Protein AF-A0ABD0R7S5-F1 (afdb_monomer_lite)

Sequence (109 aa):
MKEDGATPSQKNIRSFLGMVLYYQAFIPSCSRIARPLFNLTAGQKRSVKGAGGRRRAGTFRELTPQDWTPDCDVAFEELKRALVDSVVLAHPDFERPFLLCTDTSLDGL

Structure (mmCIF, N/CA/C/O backbone):
data_AF-A0ABD0R7S5-F1
#
_entry.id   AF-A0ABD0R7S5-F1
#
loop_
_atom_site.group_PDB
_atom_site.id
_atom_site.type_symbol
_atom_site.label_atom_id
_atom_site.label_alt_id
_atom_site.label_comp_id
_atom_site.label_asym_id
_atom_site.label_entity_id
_atom_site.label_seq_id
_atom_site.pdbx_PDB_ins_code
_atom_site.Cartn_x
_atom_site.Cartn_y
_atom_site.Cartn_z
_atom_site.occupancy
_atom_site.B_iso_or_equiv
_atom_site.auth_seq_id
_atom_site.auth_comp_id
_atom_site.auth_asym_id
_atom_site.auth_atom_id
_atom_site.pdbx_PDB_model_num
ATOM 1 N N . MET A 1 1 ? 0.669 -2.986 14.243 1.00 64.50 1 MET A N 1
ATOM 2 C CA . MET A 1 1 ? -0.316 -3.060 15.346 1.00 64.50 1 MET A CA 1
ATOM 3 C C . MET A 1 1 ? 0.074 -2.048 16.425 1.00 64.50 1 MET A C 1
ATOM 5 O O . MET A 1 1 ? 1.157 -1.484 16.305 1.00 64.50 1 MET A O 1
ATOM 9 N N . LYS A 1 2 ? -0.799 -1.735 17.396 1.00 67.94 2 LYS A N 1
ATOM 10 C CA . LYS A 1 2 ? -0.380 -1.080 18.657 1.00 67.94 2 LYS A CA 1
ATOM 11 C C . LYS A 1 2 ? 0.529 -2.052 19.445 1.00 67.94 2 LYS A C 1
ATOM 13 O O . LYS A 1 2 ? 0.616 -3.218 19.060 1.00 67.94 2 LYS A O 1
ATOM 18 N N . GLU A 1 3 ? 1.196 -1.582 20.498 1.00 60.91 3 GLU A N 1
ATOM 19 C CA . GLU A 1 3 ? 2.166 -2.368 21.293 1.00 60.91 3 GLU A CA 1
ATOM 20 C C . GLU A 1 3 ? 1.606 -3.713 21.798 1.00 60.91 3 GLU A C 1
ATOM 22 O O . GLU A 1 3 ? 2.347 -4.681 21.920 1.00 60.91 3 GLU A O 1
ATOM 27 N N . ASP A 1 4 ? 0.283 -3.822 21.943 1.00 59.16 4 ASP A N 1
ATOM 28 C CA . ASP A 1 4 ? -0.421 -5.040 22.370 1.00 59.16 4 ASP A CA 1
ATOM 29 C C . ASP A 1 4 ? -0.502 -6.155 21.307 1.00 59.16 4 ASP A C 1
ATOM 31 O O . ASP A 1 4 ? -1.093 -7.204 21.557 1.00 59.16 4 ASP A O 1
ATOM 35 N N . GLY A 1 5 ? -0.029 -5.923 20.075 1.00 62.00 5 GLY A N 1
ATOM 36 C CA . GLY A 1 5 ? -0.071 -6.893 18.967 1.00 62.00 5 GLY A CA 1
ATOM 37 C C . GLY A 1 5 ? -1.471 -7.219 18.415 1.00 62.00 5 GLY A C 1
ATOM 38 O O . GLY A 1 5 ? -1.592 -7.635 17.269 1.00 62.00 5 GLY A O 1
ATOM 39 N N . ALA A 1 6 ? -2.539 -6.967 19.175 1.00 60.16 6 ALA A N 1
ATOM 40 C CA . ALA A 1 6 ? -3.913 -7.329 18.825 1.00 60.16 6 ALA A CA 1
ATOM 41 C C . ALA A 1 6 ? -4.700 -6.203 18.135 1.00 60.16 6 ALA A C 1
ATOM 43 O O . ALA A 1 6 ? -5.596 -6.462 17.336 1.00 60.16 6 ALA A O 1
ATOM 44 N N . THR A 1 7 ? -4.387 -4.938 18.433 1.00 62.69 7 THR A N 1
ATOM 45 C CA . THR A 1 7 ? -5.163 -3.806 17.906 1.00 62.69 7 THR A CA 1
ATOM 46 C C . THR A 1 7 ? -4.504 -3.226 16.652 1.00 62.69 7 THR A C 1
ATOM 48 O O . THR A 1 7 ? -3.344 -2.786 16.711 1.00 62.69 7 THR A O 1
ATOM 51 N N . PRO A 1 8 ? -5.208 -3.143 15.508 1.00 70.44 8 PRO A N 1
ATOM 52 C CA . PRO A 1 8 ? -4.676 -2.464 14.336 1.00 70.44 8 PRO A CA 1
ATOM 53 C C . PRO A 1 8 ? -4.546 -0.955 14.600 1.00 70.44 8 PRO A C 1
ATOM 55 O O . PRO A 1 8 ? -5.496 -0.271 14.978 1.00 70.44 8 PRO A O 1
ATOM 58 N N . SER A 1 9 ? -3.347 -0.403 14.394 1.00 79.44 9 SER A N 1
ATOM 59 C CA . SER A 1 9 ? -3.130 1.044 14.482 1.00 79.44 9 SER A CA 1
ATOM 60 C C . SER A 1 9 ? -3.609 1.699 13.189 1.00 79.44 9 SER A C 1
ATOM 62 O O . SER A 1 9 ? -3.051 1.460 12.118 1.00 79.44 9 SER A O 1
ATOM 64 N N . GLN A 1 10 ? -4.614 2.568 13.293 1.00 77.06 10 GLN A N 1
ATOM 65 C CA . GLN A 1 10 ? -5.134 3.381 12.188 1.00 77.06 10 GLN A CA 1
ATOM 66 C C . GLN A 1 10 ? -4.031 4.141 11.429 1.00 77.06 10 GLN A C 1
ATOM 68 O O . GLN A 1 10 ? -4.074 4.247 10.204 1.00 77.06 10 GLN A O 1
ATOM 73 N N . LYS A 1 11 ? -3.045 4.687 12.159 1.00 80.88 11 LYS A N 1
ATOM 74 C CA . LYS A 1 11 ? -1.912 5.420 11.578 1.00 80.88 11 LYS A CA 1
ATOM 75 C C . LYS A 1 11 ? -1.080 4.497 10.687 1.00 80.88 11 LYS A C 1
ATOM 77 O O . LYS A 1 11 ? -0.737 4.878 9.572 1.00 80.88 11 LYS A O 1
ATOM 82 N N . ASN A 1 12 ? -0.833 3.271 11.144 1.00 83.00 12 ASN A N 1
ATOM 83 C CA . ASN A 1 12 ? -0.037 2.293 10.407 1.00 83.00 12 ASN A CA 1
ATOM 84 C C . ASN A 1 12 ? -0.797 1.776 9.181 1.00 83.00 12 ASN A C 1
ATOM 86 O O . ASN A 1 12 ? -0.198 1.658 8.121 1.00 83.00 12 ASN A O 1
ATOM 90 N N . ILE A 1 13 ? -2.114 1.546 9.284 1.00 84.62 13 ILE A N 1
ATOM 91 C CA . ILE A 1 13 ? -2.931 1.157 8.121 1.00 84.62 13 ILE A CA 1
ATOM 92 C C . ILE A 1 13 ? -2.909 2.263 7.060 1.00 84.62 13 ILE A C 1
ATOM 94 O O . ILE A 1 13 ? -2.732 1.981 5.881 1.00 84.62 13 ILE A O 1
ATOM 98 N N . ARG A 1 14 ? -3.044 3.533 7.465 1.00 84.44 14 ARG A N 1
ATOM 99 C CA . ARG A 1 14 ? -2.970 4.678 6.542 1.00 84.44 14 ARG A CA 1
ATOM 100 C C . ARG A 1 14 ? -1.597 4.811 5.886 1.00 84.44 14 ARG A C 1
ATOM 102 O O . ARG A 1 14 ? -1.539 5.070 4.692 1.00 84.44 14 ARG A O 1
ATOM 109 N N . SER A 1 15 ? -0.522 4.629 6.651 1.00 86.19 15 SER A N 1
ATOM 110 C CA . SER A 1 15 ? 0.849 4.647 6.129 1.00 86.19 15 SER A CA 1
ATOM 111 C C . SER A 1 15 ? 1.080 3.515 5.122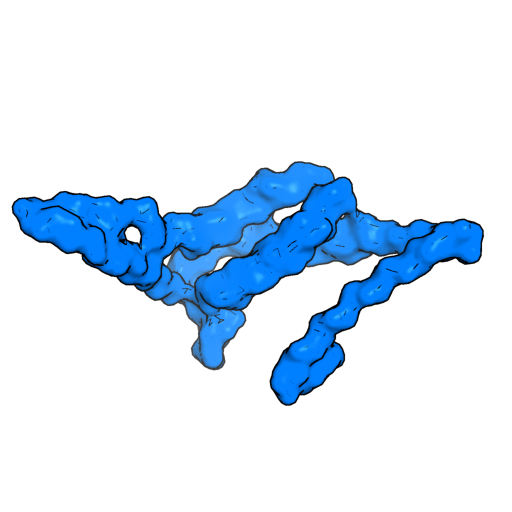 1.00 86.19 15 SER A C 1
ATOM 113 O O . SER A 1 15 ? 1.528 3.778 4.010 1.00 86.19 15 SER A O 1
ATOM 115 N N . PHE A 1 16 ? 0.667 2.288 5.455 1.00 88.06 16 PHE A N 1
ATOM 116 C CA . PHE A 1 16 ? 0.746 1.141 4.550 1.00 88.06 16 PHE A CA 1
ATOM 117 C C . PHE A 1 16 ? -0.062 1.360 3.266 1.00 88.06 16 PHE A C 1
ATOM 119 O O . PHE A 1 16 ? 0.468 1.191 2.173 1.00 88.06 16 PHE A O 1
ATOM 126 N N . LEU A 1 17 ? -1.321 1.798 3.381 1.00 88.50 17 LEU A N 1
ATOM 127 C CA . LEU A 1 17 ? -2.154 2.112 2.218 1.00 88.50 17 LEU A CA 1
ATOM 128 C C . LEU A 1 17 ? -1.548 3.229 1.364 1.00 88.50 17 LEU A C 1
ATOM 130 O O . LEU A 1 17 ? -1.636 3.160 0.146 1.00 88.50 17 LEU A O 1
ATOM 134 N N . GLY A 1 18 ? -0.916 4.233 1.977 1.00 88.06 18 GLY A N 1
ATOM 135 C CA . GLY A 1 18 ? -0.194 5.278 1.252 1.00 88.06 18 GLY A CA 1
ATOM 136 C C . GLY A 1 18 ? 0.949 4.714 0.406 1.00 88.06 18 GLY A C 1
ATOM 137 O O . GLY A 1 18 ? 1.048 5.043 -0.773 1.00 88.06 18 GLY A O 1
ATOM 138 N N . MET A 1 19 ? 1.755 3.818 0.981 1.00 86.81 19 MET A N 1
ATOM 139 C CA . MET A 1 19 ? 2.849 3.144 0.273 1.00 86.81 19 MET A CA 1
ATOM 140 C C . MET A 1 19 ? 2.331 2.253 -0.864 1.00 86.81 19 MET A C 1
ATOM 142 O O . MET A 1 19 ? 2.791 2.368 -1.994 1.00 86.81 19 MET A O 1
ATOM 146 N N . VAL A 1 20 ? 1.312 1.431 -0.610 1.00 87.56 20 VAL A N 1
ATOM 147 C CA . VAL A 1 20 ? 0.690 0.584 -1.641 1.00 87.56 20 VAL A CA 1
ATOM 148 C C . VAL A 1 20 ? 0.127 1.432 -2.786 1.00 87.56 20 VAL A C 1
ATOM 150 O O . VAL A 1 20 ? 0.318 1.111 -3.956 1.00 87.56 20 VAL A O 1
ATOM 153 N N . LEU A 1 21 ? -0.552 2.537 -2.461 1.00 86.81 21 LEU A N 1
ATOM 154 C CA . LEU A 1 21 ? -1.146 3.419 -3.461 1.00 86.81 21 LEU A CA 1
ATOM 155 C C . LEU A 1 21 ? -0.108 4.152 -4.317 1.00 86.81 21 LEU A C 1
ATOM 157 O O . LEU A 1 21 ? -0.416 4.491 -5.459 1.00 86.81 21 LEU A O 1
ATOM 161 N N . TYR A 1 22 ? 1.101 4.384 -3.806 1.00 85.50 22 TYR A N 1
ATOM 162 C CA . TYR A 1 22 ? 2.202 4.917 -4.610 1.00 85.50 22 TYR A CA 1
ATOM 163 C C . TYR A 1 22 ? 2.533 3.979 -5.783 1.00 85.50 22 TYR A C 1
ATOM 165 O O . TYR A 1 22 ? 2.719 4.436 -6.908 1.00 85.50 22 TYR A O 1
ATOM 173 N N . TYR A 1 23 ? 2.480 2.664 -5.553 1.00 84.31 23 TYR A N 1
ATOM 174 C CA . TYR A 1 23 ? 2.719 1.633 -6.568 1.00 84.31 23 TYR A CA 1
ATOM 175 C C . TYR A 1 23 ? 1.444 1.120 -7.259 1.00 84.31 23 TYR A C 1
ATOM 177 O O . TYR A 1 23 ? 1.508 0.176 -8.045 1.00 84.31 23 TYR A O 1
ATOM 185 N N . GLN A 1 24 ? 0.276 1.739 -7.036 1.00 84.62 24 GLN A N 1
ATOM 186 C CA . GLN A 1 24 ? -0.999 1.239 -7.579 1.00 84.62 24 GLN A CA 1
ATOM 187 C C . GLN A 1 24 ? -1.025 1.132 -9.108 1.00 84.62 24 GLN A C 1
ATOM 189 O O . GLN A 1 24 ? -1.790 0.338 -9.643 1.00 84.62 24 GLN A O 1
ATOM 194 N N . ALA A 1 25 ? -0.214 1.931 -9.813 1.00 82.44 25 ALA A N 1
ATOM 195 C CA . ALA A 1 25 ? -0.122 1.890 -11.272 1.00 82.44 25 ALA A CA 1
ATOM 196 C C . ALA A 1 25 ? 0.373 0.527 -11.786 1.00 82.44 25 ALA A C 1
ATOM 198 O O . ALA A 1 25 ? 0.037 0.136 -12.901 1.00 82.44 25 ALA A O 1
ATOM 199 N N . PHE A 1 26 ? 1.130 -0.200 -10.962 1.00 80.44 26 PHE A N 1
ATOM 200 C CA . PHE A 1 26 ? 1.671 -1.519 -11.279 1.00 80.44 26 PHE A CA 1
ATOM 201 C C . PHE A 1 26 ? 0.780 -2.659 -10.763 1.00 80.44 26 PHE A C 1
ATOM 203 O O . PHE A 1 26 ? 0.907 -3.794 -11.214 1.00 80.44 26 PHE A O 1
ATOM 210 N N . ILE A 1 27 ? -0.165 -2.364 -9.861 1.00 83.06 27 ILE A N 1
ATOM 211 C CA . ILE A 1 27 ? -1.049 -3.357 -9.245 1.00 83.06 27 ILE A CA 1
ATOM 212 C C . ILE A 1 27 ? -2.446 -3.294 -9.883 1.00 83.06 27 ILE A C 1
ATOM 214 O O . ILE A 1 27 ? -3.233 -2.385 -9.582 1.00 83.06 27 ILE A O 1
ATOM 218 N N . PRO A 1 28 ? -2.831 -4.277 -10.717 1.00 83.00 28 PRO A N 1
ATOM 219 C CA . PRO A 1 28 ? -4.165 -4.309 -11.296 1.00 83.00 28 PRO A CA 1
ATOM 220 C C . PRO A 1 28 ? -5.224 -4.468 -10.198 1.00 83.00 28 PRO A C 1
ATOM 222 O O . PRO A 1 28 ? -5.105 -5.288 -9.293 1.00 83.00 28 PRO A O 1
ATOM 225 N N . SER A 1 29 ? -6.309 -3.694 -10.291 1.00 85.44 29 SER A N 1
ATOM 226 C CA . SER A 1 29 ? -7.432 -3.741 -9.337 1.00 85.44 29 SER A CA 1
ATOM 227 C C . SER A 1 29 ? -7.071 -3.465 -7.865 1.00 85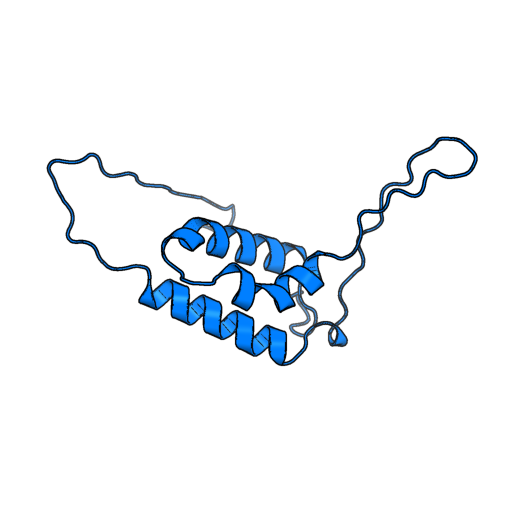.44 29 SER A C 1
ATOM 229 O O . SER A 1 29 ? -7.828 -3.860 -6.973 1.00 85.44 29 SER A O 1
ATOM 231 N N . CYS A 1 30 ? -5.987 -2.729 -7.591 1.00 85.00 30 CYS A N 1
ATOM 232 C CA . CYS A 1 30 ? -5.533 -2.407 -6.231 1.00 85.00 30 CYS A CA 1
ATOM 233 C C . CYS A 1 30 ? -6.648 -1.848 -5.324 1.00 85.00 30 CYS A C 1
ATOM 235 O O . CYS A 1 30 ? -6.761 -2.225 -4.158 1.00 85.00 30 CYS A O 1
ATOM 237 N N . SER A 1 31 ? -7.520 -0.982 -5.852 1.00 85.88 31 SER A N 1
ATOM 238 C CA . SER A 1 31 ? -8.625 -0.387 -5.085 1.00 85.88 31 SER A CA 1
ATOM 239 C C . SER A 1 31 ? -9.656 -1.416 -4.610 1.00 85.88 31 SER A C 1
ATOM 241 O O . SER A 1 31 ? -10.277 -1.224 -3.565 1.00 85.88 31 SER A O 1
ATOM 243 N N . ARG A 1 32 ? -9.852 -2.508 -5.364 1.00 88.38 32 ARG A N 1
ATOM 244 C CA . ARG A 1 32 ? -10.786 -3.583 -5.002 1.00 88.38 32 ARG A CA 1
ATOM 245 C C . ARG A 1 32 ? -10.238 -4.402 -3.838 1.00 88.38 32 ARG A C 1
ATOM 247 O O . ARG A 1 32 ? -10.982 -4.666 -2.900 1.00 88.38 32 ARG A O 1
ATOM 254 N N . ILE A 1 33 ? -8.949 -4.730 -3.893 1.00 88.31 33 ILE A N 1
ATOM 255 C CA . ILE A 1 33 ? -8.240 -5.511 -2.872 1.00 88.31 33 ILE A CA 1
ATOM 256 C C . ILE A 1 33 ? -8.110 -4.695 -1.580 1.00 88.31 33 ILE A C 1
ATOM 258 O O . ILE A 1 33 ? -8.389 -5.187 -0.497 1.00 88.31 33 ILE A O 1
ATOM 262 N N . ALA A 1 34 ? -7.788 -3.403 -1.678 1.00 87.94 34 ALA A N 1
ATOM 263 C CA . ALA A 1 34 ? -7.615 -2.528 -0.517 1.00 87.94 34 ALA A CA 1
ATOM 264 C C . ALA A 1 34 ? -8.931 -2.097 0.164 1.00 87.94 34 ALA A C 1
ATOM 266 O O . ALA A 1 34 ? -8.906 -1.469 1.224 1.00 87.94 34 ALA A O 1
ATOM 267 N N . ARG A 1 35 ? -10.096 -2.410 -0.418 1.00 87.88 35 ARG A N 1
ATOM 268 C CA . ARG A 1 35 ? -11.421 -2.007 0.084 1.00 87.88 35 ARG A CA 1
ATOM 269 C C . ARG A 1 35 ? -11.681 -2.354 1.564 1.00 87.88 35 ARG A C 1
ATOM 271 O O . ARG A 1 35 ? -12.097 -1.446 2.286 1.00 87.88 35 ARG A O 1
ATOM 278 N N . PRO A 1 36 ? -11.446 -3.588 2.053 1.00 87.19 36 PRO A N 1
ATOM 279 C CA . PRO A 1 36 ? -11.574 -3.911 3.478 1.00 87.19 36 PRO A CA 1
ATOM 2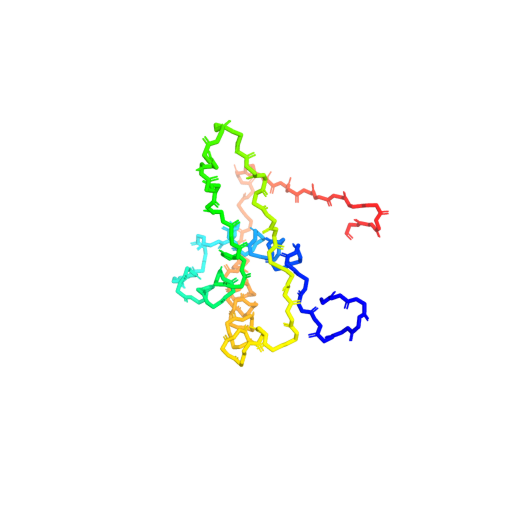80 C C . PRO A 1 36 ? -10.698 -3.019 4.371 1.00 87.19 36 PRO A C 1
ATOM 282 O O . PRO A 1 36 ? -11.184 -2.499 5.370 1.00 87.19 36 PRO A O 1
ATOM 285 N N . LEU A 1 37 ? -9.459 -2.722 3.966 1.00 85.00 37 LEU A N 1
ATOM 286 C CA . LEU A 1 37 ? -8.557 -1.840 4.720 1.00 85.00 37 LEU A CA 1
ATOM 287 C C . LEU A 1 37 ? -9.004 -0.366 4.686 1.00 85.00 37 LEU A C 1
ATOM 289 O O . LEU A 1 37 ? -8.869 0.359 5.677 1.00 85.00 37 LEU A O 1
ATOM 293 N N . PHE A 1 38 ? -9.591 0.094 3.577 1.00 85.94 38 PHE A N 1
ATOM 294 C CA . PHE A 1 38 ? -10.206 1.422 3.512 1.00 85.94 38 PHE A CA 1
ATOM 295 C C . PHE A 1 38 ? -11.411 1.548 4.443 1.00 85.94 38 PHE A C 1
ATOM 297 O O . PHE A 1 38 ? -11.584 2.601 5.051 1.00 85.94 38 PHE A O 1
ATOM 304 N N . ASN A 1 39 ? -12.200 0.489 4.634 1.00 83.75 39 ASN A N 1
ATOM 305 C CA . ASN A 1 39 ? -13.320 0.514 5.578 1.00 83.75 39 ASN A CA 1
ATOM 306 C C . ASN A 1 39 ? -12.846 0.731 7.027 1.00 83.75 39 ASN A C 1
ATOM 308 O O . ASN A 1 39 ? -13.495 1.465 7.773 1.00 83.75 39 ASN A O 1
ATOM 312 N N . LEU A 1 40 ? -11.681 0.185 7.399 1.00 78.69 40 LEU A N 1
ATOM 313 C CA . LEU A 1 40 ? -11.068 0.404 8.718 1.00 78.69 40 LEU A CA 1
ATOM 314 C C . LEU A 1 40 ? -10.607 1.851 8.921 1.00 78.69 40 LEU A C 1
ATOM 316 O O . LEU A 1 40 ? -10.662 2.385 10.027 1.00 78.69 40 LEU A O 1
ATOM 320 N N . THR A 1 41 ? -10.174 2.512 7.847 1.00 76.38 41 THR A N 1
ATOM 321 C CA . THR A 1 41 ? -9.702 3.905 7.895 1.00 76.38 41 THR A CA 1
ATOM 322 C C . THR A 1 41 ? -10.805 4.928 7.623 1.00 76.38 41 THR A C 1
ATOM 324 O O . THR A 1 41 ? -10.650 6.098 7.980 1.00 76.38 41 THR A O 1
ATOM 327 N N . ALA A 1 42 ? -11.946 4.510 7.070 1.00 68.94 42 ALA A N 1
ATOM 328 C CA . ALA A 1 42 ? -13.114 5.348 6.797 1.00 68.94 42 ALA A CA 1
ATOM 329 C C . ALA A 1 42 ? -13.879 5.785 8.066 1.00 68.94 42 ALA A C 1
ATOM 331 O O . ALA A 1 42 ? -14.875 6.509 7.971 1.00 68.94 42 ALA A O 1
ATOM 332 N N . GLY A 1 43 ? -13.401 5.400 9.256 1.00 60.41 43 GLY A N 1
ATOM 333 C CA . GLY A 1 43 ? -13.904 5.825 10.561 1.00 60.41 43 GLY A CA 1
ATOM 334 C C . GLY A 1 43 ? -13.858 7.345 10.781 1.00 60.41 43 GLY A C 1
ATOM 335 O O . GLY A 1 43 ? -12.932 7.873 11.384 1.00 60.41 43 GLY A O 1
ATOM 336 N N . GLN A 1 44 ? -14.929 8.005 10.337 1.00 56.41 44 GLN A N 1
ATOM 337 C CA . GLN A 1 44 ? -15.415 9.359 10.628 1.00 56.41 44 GLN A CA 1
ATOM 338 C C . GLN A 1 44 ? -14.718 10.583 10.002 1.00 56.41 44 GLN A C 1
ATOM 340 O O . GLN A 1 44 ? -13.777 11.172 10.526 1.00 56.41 44 GLN A O 1
ATOM 345 N N . LYS A 1 45 ? -15.423 11.143 9.009 1.00 49.19 45 LYS A N 1
ATOM 346 C CA . LYS A 1 45 ? -15.671 12.588 8.883 1.00 49.19 45 LYS A CA 1
ATOM 347 C C . LYS A 1 45 ? -17.152 12.817 8.549 1.00 49.19 45 LYS A C 1
ATOM 349 O O . LYS A 1 45 ? -17.548 12.852 7.392 1.00 49.19 45 LYS A O 1
ATOM 354 N N . ARG A 1 46 ? -17.986 13.040 9.563 1.00 45.41 46 ARG A N 1
ATOM 355 C CA . ARG A 1 46 ? -19.085 14.007 9.430 1.00 45.41 46 ARG A CA 1
ATOM 356 C C . ARG A 1 46 ? -18.945 14.983 10.578 1.00 45.41 46 ARG A C 1
ATOM 358 O O . ARG A 1 46 ? -19.262 14.665 11.718 1.00 45.41 46 ARG A O 1
ATOM 365 N N . SER A 1 47 ? -18.421 16.164 10.267 1.00 48.47 47 SER A N 1
ATOM 366 C CA . SER A 1 47 ? -18.600 17.317 11.139 1.00 48.47 47 SER A CA 1
ATOM 367 C C . SER A 1 47 ? -20.097 17.607 11.142 1.00 48.47 47 SER A C 1
ATOM 369 O O . SER A 1 47 ? -20.632 18.133 10.168 1.00 48.47 47 SER A O 1
ATOM 371 N N . VAL A 1 48 ? -20.803 17.165 12.179 1.00 53.75 48 VAL A N 1
ATOM 372 C CA . VAL A 1 48 ? -22.204 17.544 12.349 1.00 53.75 48 VAL A CA 1
ATOM 373 C C . VAL A 1 48 ? -22.201 19.009 12.767 1.00 53.75 48 VAL A C 1
ATOM 375 O O . VAL A 1 48 ? -21.551 19.384 13.746 1.00 53.75 48 VAL A O 1
ATOM 378 N N . LYS A 1 49 ? -22.888 19.851 11.990 1.00 50.91 49 LYS A N 1
ATOM 379 C CA . LYS A 1 49 ? -23.117 21.255 12.332 1.00 50.91 49 LYS A CA 1
ATOM 380 C C . LYS A 1 49 ? -23.983 21.258 13.593 1.00 50.91 49 LYS A C 1
ATOM 382 O O . LYS A 1 49 ? -25.175 20.982 13.524 1.00 50.91 49 LYS A O 1
ATOM 387 N N . GLY A 1 50 ? -23.366 21.474 14.755 1.00 57.22 50 GLY A N 1
ATOM 388 C CA . GLY A 1 50 ? -24.109 21.613 16.004 1.00 57.22 50 GLY A CA 1
ATOM 389 C C . GLY A 1 50 ? -25.033 22.827 15.927 1.00 57.22 50 GLY A C 1
ATOM 390 O O . GLY A 1 50 ? -24.736 23.780 15.202 1.00 57.22 50 GLY A O 1
ATOM 391 N N . ALA A 1 51 ? -26.113 22.818 16.708 1.00 56.16 51 ALA A N 1
ATOM 392 C CA . ALA A 1 51 ? -27.144 23.863 16.746 1.00 56.16 51 ALA A CA 1
ATOM 393 C C . ALA A 1 51 ? -26.633 25.302 17.032 1.00 56.16 51 ALA A C 1
ATOM 395 O O . ALA A 1 51 ? -27.412 26.242 16.976 1.00 56.16 51 ALA A O 1
ATOM 396 N N . GLY A 1 52 ? -25.330 25.495 17.288 1.00 61.28 52 GLY A N 1
ATOM 397 C CA . GLY A 1 52 ? -24.667 26.791 17.494 1.00 61.28 52 GLY A CA 1
ATOM 398 C C . GLY A 1 52 ? -23.503 27.095 16.536 1.00 61.28 52 GLY A C 1
ATOM 399 O O . GLY A 1 52 ? -22.582 27.813 16.908 1.00 61.28 52 GLY A O 1
ATOM 400 N N . GLY A 1 53 ? -23.455 26.501 15.338 1.00 59.81 53 GLY A N 1
ATOM 401 C CA . GLY A 1 53 ? -22.490 26.874 14.286 1.00 59.81 53 GLY A CA 1
ATOM 402 C C . GLY A 1 53 ? -21.032 26.425 14.490 1.00 59.81 53 GLY A C 1
ATOM 403 O O . GLY A 1 53 ? -20.250 26.465 13.541 1.00 59.81 53 GLY A O 1
ATOM 404 N N . ARG A 1 54 ? -20.651 25.923 15.674 1.00 57.97 54 ARG A N 1
ATOM 405 C CA . ARG A 1 54 ? -19.321 25.332 15.908 1.00 57.97 54 ARG A CA 1
ATOM 406 C C . ARG A 1 54 ? -19.213 23.948 15.260 1.00 57.97 54 ARG A C 1
ATOM 408 O O . ARG A 1 54 ? -19.949 23.024 15.609 1.00 57.97 54 ARG A O 1
ATOM 415 N N . ARG A 1 55 ? -18.253 23.792 14.342 1.00 54.53 55 ARG A N 1
ATOM 416 C CA . ARG A 1 55 ? -17.808 22.484 13.838 1.00 54.53 55 ARG A CA 1
ATOM 417 C C . ARG A 1 55 ? -17.123 21.745 14.989 1.00 54.53 55 ARG A C 1
ATOM 419 O O . ARG A 1 55 ? -16.031 22.134 15.389 1.00 54.53 55 ARG A O 1
ATOM 426 N N . ARG A 1 56 ? -17.741 20.691 15.534 1.00 55.22 56 ARG A N 1
ATOM 427 C CA . ARG A 1 56 ? -17.000 19.759 16.397 1.00 55.22 56 ARG A CA 1
ATOM 428 C C . ARG A 1 56 ? -15.969 19.044 15.528 1.00 55.22 56 ARG A C 1
ATOM 430 O O . ARG A 1 56 ? -16.313 18.556 14.444 1.00 55.22 56 ARG A O 1
ATOM 437 N N . ALA A 1 57 ? -14.717 19.032 15.983 1.00 56.47 57 ALA A N 1
ATOM 438 C CA . ALA A 1 57 ? -13.689 18.177 15.412 1.00 56.47 57 ALA A CA 1
ATOM 439 C C . ALA A 1 57 ? -14.224 16.742 15.459 1.00 56.47 57 ALA A C 1
ATOM 441 O O . ALA A 1 57 ? -14.644 16.276 16.518 1.00 56.47 57 ALA A O 1
ATOM 442 N N . GLY A 1 58 ? -14.315 16.088 14.300 1.00 55.94 58 GLY A N 1
ATOM 443 C CA . GLY A 1 58 ? -14.720 14.689 14.250 1.00 55.94 58 GLY A CA 1
ATOM 444 C C . GLY A 1 58 ? -13.688 13.882 15.022 1.00 55.94 58 GLY A C 1
ATOM 445 O O . GLY A 1 58 ? -12.529 13.839 14.619 1.00 55.94 58 GLY A O 1
ATOM 446 N N . THR A 1 59 ? -14.092 13.314 16.153 1.00 55.44 59 THR A N 1
ATOM 447 C CA . THR A 1 59 ? -13.259 12.378 16.900 1.00 55.44 59 THR A CA 1
ATOM 448 C C . THR A 1 59 ? -13.070 11.135 16.053 1.00 55.44 59 THR A C 1
ATOM 450 O O . THR A 1 59 ? -14.018 10.594 15.483 1.00 55.44 59 THR A O 1
ATOM 453 N N . PHE 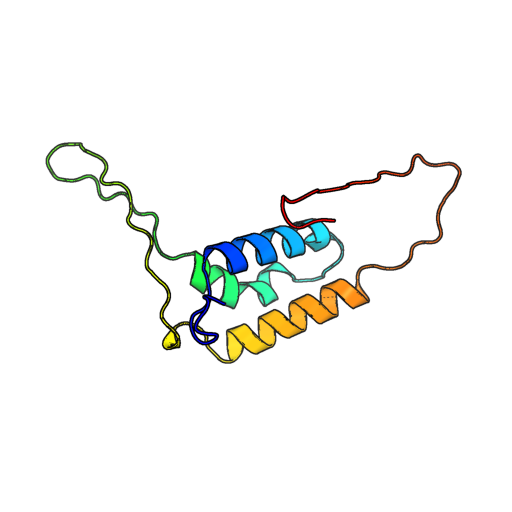A 1 60 ? -11.822 10.721 15.939 1.00 58.75 60 PHE A N 1
ATOM 454 C CA . PHE A 1 60 ? -11.443 9.517 15.237 1.00 58.75 60 PHE A CA 1
ATOM 455 C C . PHE A 1 60 ? -11.923 8.299 16.030 1.00 58.75 60 PHE A C 1
ATOM 457 O O . PHE A 1 60 ? -11.712 8.243 17.241 1.00 58.75 60 PHE A O 1
ATOM 464 N N . ARG A 1 61 ? -12.584 7.339 15.375 1.00 66.81 61 ARG A N 1
ATOM 465 C CA . ARG A 1 61 ? -12.955 6.075 16.026 1.00 66.81 61 ARG A CA 1
ATOM 466 C C . ARG A 1 61 ? -11.673 5.304 16.338 1.00 66.81 61 ARG A C 1
ATOM 468 O O . ARG A 1 61 ? -10.919 4.991 15.421 1.00 66.81 61 ARG A O 1
ATOM 475 N N . GLU A 1 62 ? -11.414 4.978 17.599 1.00 67.56 62 GLU A N 1
ATOM 476 C CA . GLU A 1 62 ? -10.350 4.022 17.908 1.00 67.56 62 GLU A CA 1
ATOM 477 C C . GLU A 1 62 ? -10.744 2.633 17.402 1.00 67.56 62 GLU A C 1
ATOM 479 O O . GLU A 1 62 ? -11.875 2.191 17.605 1.00 67.56 62 GLU A O 1
ATOM 484 N N . LEU A 1 63 ? -9.824 1.976 16.690 1.00 72.69 63 LEU A N 1
ATOM 485 C CA . LEU A 1 63 ? -10.032 0.597 16.261 1.00 72.69 63 LEU A CA 1
ATOM 486 C C . LEU A 1 63 ? -9.919 -0.326 17.468 1.00 72.69 63 LEU A C 1
ATOM 488 O O . LEU A 1 63 ? -9.065 -0.135 18.334 1.00 72.69 63 LEU A O 1
ATOM 492 N N . THR A 1 64 ? -10.768 -1.340 17.475 1.00 73.25 64 THR A N 1
ATOM 493 C CA . THR A 1 64 ? -10.732 -2.465 18.406 1.00 73.25 64 THR A CA 1
ATOM 494 C C . THR A 1 64 ? -10.156 -3.695 17.697 1.00 73.25 64 THR A C 1
ATOM 496 O O . THR A 1 64 ? -10.199 -3.757 16.466 1.00 73.25 64 THR A O 1
ATOM 499 N N . PRO A 1 65 ? -9.638 -4.702 18.425 1.00 69.44 65 PRO A N 1
ATOM 500 C CA . PRO A 1 65 ? -9.161 -5.948 17.815 1.00 69.44 65 PRO A CA 1
ATOM 501 C C . PRO A 1 65 ? -10.206 -6.643 16.929 1.00 69.44 65 PRO A C 1
ATOM 503 O O . PRO A 1 65 ? -9.860 -7.278 15.943 1.00 69.44 65 PRO A O 1
ATOM 506 N N . GLN A 1 66 ? -11.493 -6.473 17.244 1.00 73.06 66 GLN A N 1
ATOM 507 C CA . GLN A 1 66 ? -12.612 -7.065 16.505 1.00 73.06 66 GLN A CA 1
ATOM 508 C C . GLN A 1 66 ? -12.876 -6.397 15.149 1.00 73.06 66 GLN A C 1
ATOM 510 O O . GLN A 1 66 ? -13.559 -6.975 14.309 1.00 73.06 66 GLN A O 1
ATOM 515 N N . ASP A 1 67 ? -12.362 -5.182 14.928 1.00 79.50 67 ASP A N 1
ATOM 516 C CA . ASP A 1 67 ? -12.516 -4.496 13.645 1.00 79.50 67 ASP A CA 1
ATOM 517 C C . ASP A 1 67 ? -11.651 -5.139 12.551 1.00 79.50 67 ASP A C 1
ATOM 519 O O . ASP A 1 67 ? -11.960 -4.998 11.371 1.00 79.50 67 ASP A O 1
ATOM 523 N N . TRP A 1 68 ? -10.580 -5.848 12.920 1.00 83.19 68 TRP A N 1
ATOM 524 C CA . TRP A 1 68 ? -9.749 -6.573 11.967 1.00 83.19 68 TRP A CA 1
ATOM 525 C C . TRP A 1 68 ? -10.394 -7.917 11.618 1.00 83.19 68 TRP A C 1
ATOM 527 O O . TRP A 1 68 ? -10.364 -8.865 12.400 1.00 83.19 68 TRP A O 1
ATOM 537 N N . THR A 1 69 ? -11.016 -7.986 10.444 1.00 86.06 69 THR A N 1
ATOM 538 C CA . THR A 1 69 ? -11.674 -9.202 9.954 1.00 86.06 69 THR A CA 1
ATOM 539 C C . THR A 1 69 ? -10.703 -10.091 9.165 1.00 86.06 69 THR A C 1
ATOM 541 O O . THR A 1 69 ? -9.714 -9.582 8.637 1.00 86.06 69 THR A O 1
ATOM 544 N N . PRO A 1 70 ? -11.006 -11.391 8.976 1.00 87.06 70 PRO A N 1
ATOM 545 C CA . PRO A 1 70 ? -10.211 -12.269 8.110 1.00 87.06 70 PRO A CA 1
ATOM 546 C C . PRO A 1 70 ? -10.068 -11.742 6.672 1.00 87.06 70 PRO A C 1
ATOM 548 O O . PRO A 1 70 ? -9.036 -11.927 6.035 1.00 87.06 70 PRO A O 1
ATOM 551 N N . ASP A 1 71 ? -11.071 -11.016 6.169 1.00 87.00 71 ASP A N 1
ATOM 552 C CA . ASP A 1 71 ? -11.002 -10.358 4.858 1.00 87.00 71 ASP A CA 1
ATOM 553 C C . ASP A 1 71 ? -9.907 -9.279 4.806 1.00 87.00 71 ASP A C 1
ATOM 555 O O . ASP A 1 71 ? -9.317 -9.041 3.752 1.00 87.00 71 ASP A O 1
ATOM 559 N N . CYS A 1 72 ? -9.625 -8.619 5.936 1.00 86.25 72 CYS A N 1
ATOM 560 C CA . CYS A 1 72 ? -8.533 -7.653 6.044 1.00 86.25 72 CYS A CA 1
ATOM 561 C C . CYS A 1 72 ? -7.171 -8.348 5.972 1.00 86.25 72 CYS A C 1
ATOM 563 O O . CYS A 1 72 ? -6.278 -7.818 5.314 1.00 86.25 72 CYS A O 1
ATOM 565 N N . ASP A 1 73 ? -7.026 -9.532 6.579 1.00 88.44 73 ASP A N 1
ATOM 566 C CA . ASP A 1 73 ? -5.809 -10.347 6.468 1.00 88.44 73 ASP A CA 1
ATOM 567 C C . ASP A 1 73 ? -5.559 -10.789 5.029 1.0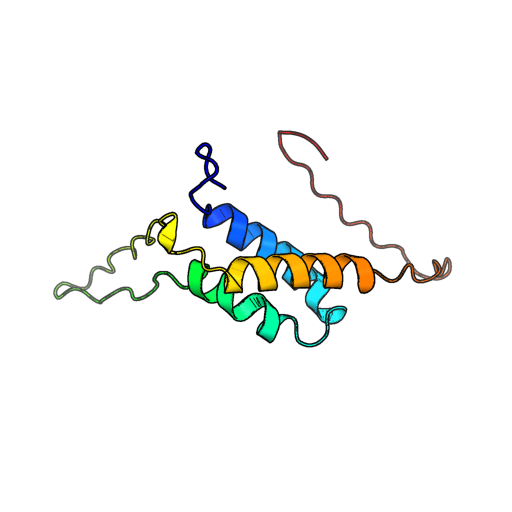0 88.44 73 ASP A C 1
ATOM 569 O O . ASP A 1 73 ? -4.463 -10.600 4.499 1.00 88.44 73 ASP A O 1
ATOM 573 N N . VAL A 1 74 ? -6.590 -11.323 4.367 1.00 91.50 74 VAL A N 1
ATOM 574 C CA . VAL A 1 74 ? -6.491 -11.766 2.970 1.00 91.50 74 VAL A CA 1
ATOM 575 C C . VAL A 1 74 ? -6.094 -10.601 2.068 1.00 91.50 74 VAL A C 1
ATOM 577 O O . VAL A 1 74 ? -5.141 -10.721 1.301 1.00 91.50 74 VAL A O 1
ATOM 580 N N . ALA A 1 75 ? -6.766 -9.456 2.203 1.00 90.19 75 ALA A N 1
ATOM 581 C CA . ALA A 1 75 ? -6.440 -8.260 1.437 1.00 90.19 75 ALA A CA 1
ATOM 582 C C . ALA A 1 75 ? -5.023 -7.745 1.713 1.00 90.19 75 ALA A C 1
ATOM 584 O O . ALA A 1 75 ? -4.332 -7.312 0.794 1.00 90.19 75 ALA A O 1
ATOM 585 N N . PHE A 1 76 ? -4.578 -7.773 2.968 1.00 89.31 76 PHE A N 1
ATOM 586 C CA . PHE A 1 76 ? -3.242 -7.323 3.343 1.00 89.31 76 PHE A CA 1
ATOM 587 C C . PHE A 1 76 ? -2.150 -8.197 2.716 1.00 89.31 76 PHE A C 1
ATOM 589 O O . PHE A 1 76 ? -1.197 -7.670 2.140 1.00 89.31 76 PHE A O 1
ATOM 596 N N . GLU A 1 77 ? -2.309 -9.518 2.769 1.00 90.12 77 GLU A N 1
ATOM 597 C CA . GLU A 1 77 ? -1.373 -10.456 2.147 1.00 90.12 77 GLU A CA 1
ATOM 598 C C . GLU A 1 77 ? -1.419 -10.403 0.615 1.00 90.12 77 GLU A C 1
ATOM 600 O O . GLU A 1 77 ? -0.378 -10.464 -0.038 1.00 90.12 77 GLU A O 1
ATOM 605 N N . GLU A 1 78 ? -2.597 -10.221 0.020 1.00 90.50 78 GLU A N 1
ATOM 606 C CA . GLU A 1 78 ? -2.734 -10.046 -1.427 1.00 90.50 78 GLU A CA 1
ATOM 607 C C . GLU A 1 78 ? -2.036 -8.765 -1.912 1.00 90.50 78 GLU A C 1
ATOM 609 O O . GLU A 1 78 ? -1.310 -8.807 -2.902 1.00 90.50 78 GLU A O 1
ATOM 614 N N . LEU A 1 79 ? -2.158 -7.649 -1.181 1.00 88.69 79 LEU A N 1
ATOM 615 C CA . LEU A 1 79 ? -1.443 -6.408 -1.503 1.00 88.69 79 LEU A CA 1
ATOM 616 C C . LEU A 1 79 ? 0.076 -6.554 -1.387 1.00 88.69 79 LEU A C 1
ATOM 618 O O . LEU A 1 79 ? 0.799 -6.013 -2.221 1.00 88.69 79 LEU A O 1
ATOM 622 N N . LYS A 1 80 ? 0.575 -7.290 -0.386 1.00 88.50 80 LYS A N 1
ATOM 623 C CA . LYS A 1 80 ? 2.012 -7.586 -0.274 1.00 88.50 80 LYS A CA 1
ATOM 624 C C . LYS A 1 80 ? 2.514 -8.393 -1.464 1.00 88.50 80 LYS A C 1
ATOM 626 O O . LYS A 1 80 ? 3.529 -8.025 -2.046 1.00 88.50 80 LYS A O 1
ATOM 631 N N . ARG A 1 81 ? 1.807 -9.468 -1.833 1.00 88.06 81 ARG A N 1
ATOM 632 C CA . ARG A 1 81 ? 2.168 -10.286 -3.002 1.00 88.06 81 ARG A CA 1
ATOM 633 C C . ARG A 1 81 ? 2.159 -9.448 -4.270 1.00 88.06 81 ARG A C 1
ATOM 635 O O . ARG A 1 81 ? 3.146 -9.429 -4.988 1.00 88.06 81 ARG A O 1
ATOM 642 N N . ALA A 1 82 ? 1.100 -8.669 -4.476 1.00 86.12 82 ALA A N 1
ATOM 643 C CA . ALA A 1 82 ? 0.989 -7.798 -5.634 1.00 86.12 82 ALA A CA 1
ATOM 644 C C . ALA A 1 82 ? 2.118 -6.757 -5.705 1.00 86.12 82 ALA A C 1
ATOM 646 O O . ALA A 1 82 ? 2.612 -6.482 -6.791 1.00 86.12 82 ALA A O 1
ATOM 647 N N . LEU A 1 83 ? 2.562 -6.194 -4.577 1.00 84.31 83 LEU A N 1
ATOM 648 C CA . LEU A 1 83 ? 3.726 -5.303 -4.547 1.00 84.31 83 LEU A CA 1
ATOM 649 C C . LEU A 1 83 ? 5.011 -6.021 -4.976 1.00 84.31 83 LEU A C 1
ATOM 651 O O . LEU A 1 83 ? 5.744 -5.495 -5.804 1.00 84.31 83 LEU A O 1
ATOM 655 N N . VAL A 1 84 ? 5.270 -7.219 -4.448 1.00 84.88 84 VAL A N 1
ATOM 656 C CA . VAL A 1 84 ? 6.471 -8.000 -4.792 1.00 84.88 84 VAL A CA 1
ATOM 657 C C . VAL A 1 84 ? 6.460 -8.430 -6.260 1.00 84.88 84 VAL A C 1
ATOM 659 O O . VAL A 1 84 ? 7.482 -8.329 -6.930 1.00 84.88 84 VAL A O 1
ATOM 662 N N . ASP A 1 85 ? 5.304 -8.848 -6.773 1.00 80.50 85 ASP A N 1
ATOM 663 C CA . ASP A 1 85 ? 5.165 -9.337 -8.147 1.00 80.50 85 ASP A CA 1
ATOM 664 C C . ASP A 1 85 ? 5.164 -8.197 -9.183 1.00 80.50 85 ASP A C 1
ATOM 666 O O . ASP A 1 85 ? 5.608 -8.380 -10.316 1.00 80.50 85 ASP A O 1
ATOM 670 N N . SER A 1 86 ? 4.644 -7.018 -8.815 1.00 70.56 86 SER A N 1
ATOM 671 C CA . SER A 1 86 ? 4.483 -5.876 -9.730 1.00 70.56 86 SER A CA 1
ATOM 672 C C . SER A 1 86 ? 5.676 -4.929 -9.786 1.00 70.56 86 SER A C 1
ATOM 674 O O . SER A 1 86 ? 5.800 -4.184 -10.762 1.00 70.56 86 SER A O 1
ATOM 676 N N . VAL A 1 87 ? 6.575 -4.959 -8.793 1.00 63.16 87 VAL A N 1
ATOM 677 C CA . VAL A 1 87 ? 7.892 -4.313 -8.887 1.00 63.16 87 VAL A CA 1
ATOM 678 C C . VAL A 1 87 ? 8.740 -5.159 -9.834 1.00 63.16 87 VAL A C 1
ATOM 680 O O . VAL A 1 87 ? 9.654 -5.888 -9.459 1.00 63.16 87 VAL A O 1
ATOM 683 N N . VAL A 1 88 ? 8.380 -5.096 -11.113 1.00 60.81 88 VAL A N 1
ATOM 684 C CA . VAL A 1 88 ? 9.158 -5.675 -12.190 1.00 60.81 88 VAL A CA 1
ATOM 685 C C . VAL A 1 88 ? 10.478 -4.919 -12.194 1.00 60.81 88 VAL A C 1
ATOM 687 O O . VAL A 1 88 ? 10.506 -3.699 -12.365 1.00 60.81 88 VAL A O 1
ATOM 690 N N . LEU A 1 89 ? 11.566 -5.660 -11.995 1.00 62.31 89 LEU A N 1
ATOM 691 C CA . LEU A 1 89 ? 12.933 -5.262 -12.313 1.00 62.31 89 LEU A CA 1
ATOM 692 C C . LEU A 1 89 ? 13.005 -4.935 -13.813 1.00 62.31 89 LEU A C 1
ATOM 694 O O . LEU A 1 89 ? 13.470 -5.738 -14.620 1.00 62.31 89 LEU A O 1
ATOM 698 N N . ALA A 1 90 ? 12.475 -3.780 -14.216 1.00 68.38 90 ALA A N 1
ATOM 699 C CA . ALA A 1 90 ? 12.699 -3.256 -15.547 1.00 68.38 90 ALA A CA 1
ATOM 700 C C . ALA A 1 90 ? 14.209 -3.081 -15.705 1.00 68.38 90 ALA A C 1
ATOM 702 O O . ALA A 1 90 ? 14.873 -2.542 -14.814 1.00 68.38 90 ALA A O 1
ATOM 703 N N . HIS A 1 91 ? 14.756 -3.573 -16.817 1.00 75.31 91 HIS A N 1
ATOM 704 C CA . HIS A 1 91 ? 16.174 -3.400 -17.080 1.00 75.31 91 HIS A CA 1
ATOM 705 C C . HIS A 1 91 ? 16.483 -1.896 -17.077 1.00 75.31 91 HIS A C 1
ATOM 707 O O . HIS A 1 91 ? 15.772 -1.145 -17.752 1.00 75.31 91 HIS A O 1
ATOM 713 N N . PRO A 1 92 ? 17.497 -1.441 -16.321 1.00 81.06 92 PRO A N 1
ATOM 714 C CA . PRO A 1 92 ? 17.833 -0.030 -16.273 1.00 81.06 92 PRO A CA 1
ATOM 715 C C . PRO A 1 92 ? 18.172 0.456 -17.684 1.00 81.06 92 PRO A C 1
ATOM 717 O O . PRO A 1 92 ? 19.015 -0.127 -18.371 1.00 81.06 92 PRO A O 1
ATOM 720 N N . ASP A 1 93 ? 17.478 1.504 -18.118 1.00 86.19 93 ASP A N 1
ATOM 721 C CA . ASP A 1 93 ? 17.793 2.243 -19.335 1.00 86.19 93 ASP A CA 1
ATOM 722 C C . ASP A 1 93 ? 18.724 3.395 -18.946 1.00 86.19 93 ASP A C 1
ATOM 724 O O . ASP A 1 93 ? 18.294 4.376 -18.339 1.00 86.19 93 ASP A O 1
ATOM 728 N N . PHE A 1 94 ? 20.013 3.248 -19.254 1.00 87.94 94 PHE A N 1
ATOM 729 C CA . PHE A 1 94 ? 21.040 4.227 -18.894 1.00 87.94 94 PHE A CA 1
ATOM 730 C C . PHE A 1 94 ? 20.975 5.516 -19.726 1.00 87.94 94 PHE A C 1
ATOM 732 O O . PHE A 1 94 ? 21.663 6.479 -19.391 1.00 87.94 94 PHE A O 1
ATOM 739 N N . GLU A 1 95 ? 20.151 5.568 -20.778 1.00 93.62 95 GLU A N 1
ATOM 740 C CA . GLU A 1 95 ? 19.915 6.794 -21.548 1.00 93.62 95 GLU A CA 1
ATOM 741 C C . GLU A 1 95 ? 18.884 7.718 -20.879 1.00 93.62 95 GLU A C 1
ATOM 743 O O . GLU A 1 95 ? 18.723 8.874 -21.276 1.00 93.62 95 GLU A O 1
ATOM 748 N N . ARG A 1 96 ? 18.186 7.239 -19.840 1.00 89.56 96 ARG A N 1
ATOM 749 C CA . ARG A 1 96 ? 17.173 8.000 -19.102 1.00 89.56 96 ARG A CA 1
ATOM 750 C C . ARG A 1 96 ? 17.667 8.388 -17.708 1.00 89.56 96 ARG A C 1
ATOM 752 O O . ARG A 1 96 ? 18.433 7.653 -17.089 1.00 89.56 96 ARG A O 1
ATOM 759 N N . PRO A 1 97 ? 17.207 9.529 -17.163 1.00 89.56 97 PRO A N 1
ATOM 760 C CA . PRO A 1 97 ? 17.527 9.900 -15.794 1.00 89.56 97 PRO A CA 1
ATOM 761 C C . PRO A 1 97 ? 16.871 8.930 -14.805 1.00 89.56 97 PRO A C 1
ATOM 763 O O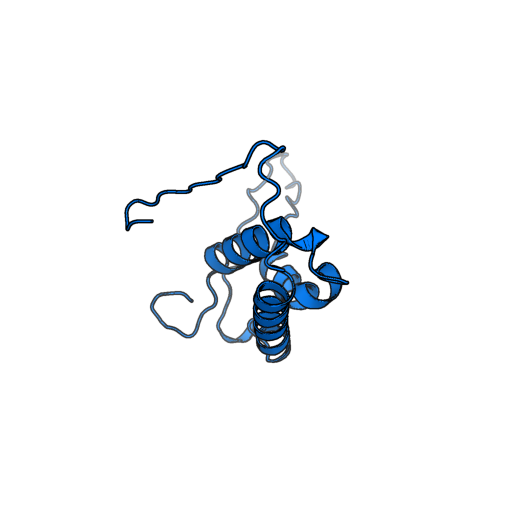 . PRO A 1 97 ? 15.670 8.661 -14.876 1.00 89.56 97 PRO A O 1
ATOM 766 N N . PHE A 1 98 ? 17.658 8.448 -13.846 1.00 86.31 98 PHE A N 1
ATOM 767 C CA . PHE A 1 98 ? 17.156 7.663 -12.723 1.00 86.31 98 PHE A CA 1
ATOM 768 C C . PHE A 1 98 ? 16.541 8.585 -11.669 1.00 86.31 98 PHE A C 1
ATOM 770 O O . PHE A 1 98 ? 17.111 9.620 -11.320 1.00 86.31 98 PHE A O 1
ATOM 777 N N . LEU A 1 99 ? 15.384 8.192 -11.141 1.00 83.44 99 LEU A N 1
ATOM 778 C CA . LEU A 1 99 ? 14.724 8.878 -10.035 1.00 83.44 99 LEU A CA 1
ATOM 779 C C . LEU A 1 99 ? 14.928 8.059 -8.764 1.00 83.44 99 LEU A C 1
ATOM 781 O O . LEU A 1 99 ? 14.399 6.956 -8.642 1.00 83.44 99 LEU A O 1
ATOM 785 N N . LEU A 1 100 ? 15.702 8.604 -7.827 1.00 82.62 100 LEU A N 1
ATOM 786 C CA . LEU A 1 100 ? 15.894 8.018 -6.507 1.00 82.62 100 LEU A CA 1
ATOM 787 C C . LEU A 1 100 ? 15.019 8.761 -5.494 1.00 82.62 100 LEU A C 1
ATOM 789 O O . LEU A 1 100 ? 15.216 9.951 -5.250 1.00 82.62 100 LEU A O 1
ATOM 793 N N . CYS A 1 101 ? 14.063 8.056 -4.896 1.00 76.88 101 CYS A N 1
ATOM 794 C CA . CYS A 1 101 ? 13.267 8.570 -3.786 1.00 76.88 101 CYS A CA 1
ATOM 795 C C . CYS A 1 101 ? 13.761 7.926 -2.487 1.00 76.88 101 CYS A C 1
ATOM 797 O O . CYS A 1 101 ? 13.520 6.745 -2.253 1.00 76.88 101 CYS A O 1
ATOM 799 N N . THR A 1 102 ? 14.460 8.699 -1.656 1.00 80.38 102 THR A N 1
ATOM 800 C CA . THR A 1 102 ? 14.890 8.289 -0.311 1.00 80.38 102 THR A CA 1
ATOM 801 C C . THR A 1 102 ? 14.006 8.950 0.738 1.00 80.38 102 THR A C 1
ATOM 803 O O . THR A 1 102 ? 13.843 10.170 0.705 1.00 80.38 102 THR A O 1
ATOM 806 N N . ASP A 1 103 ? 13.485 8.171 1.680 1.00 79.12 103 ASP A N 1
ATOM 807 C CA . ASP A 1 103 ? 12.860 8.680 2.905 1.00 79.12 103 ASP A CA 1
ATOM 808 C C . ASP A 1 103 ? 13.732 8.276 4.101 1.00 79.12 103 ASP A C 1
ATOM 810 O O . ASP A 1 103 ? 14.334 7.204 4.085 1.00 79.12 103 ASP A O 1
ATOM 814 N N . THR A 1 104 ? 13.849 9.139 5.110 1.00 76.38 104 THR A N 1
ATOM 815 C CA . THR A 1 104 ? 14.667 8.887 6.307 1.00 76.38 104 THR A CA 1
ATOM 816 C C . THR A 1 104 ? 13.828 9.142 7.545 1.00 76.38 104 THR A C 1
ATOM 818 O O . THR A 1 104 ? 13.273 10.232 7.708 1.00 76.38 104 THR A O 1
ATOM 821 N N . SER A 1 105 ? 13.774 8.173 8.451 1.00 81.88 105 SER A N 1
ATOM 822 C CA . SER A 1 105 ? 13.098 8.322 9.738 1.00 81.88 105 SER A CA 1
ATOM 823 C C . SER A 1 105 ? 14.102 8.535 10.874 1.00 81.88 105 SER A C 1
ATOM 825 O O . SER A 1 105 ? 15.306 8.354 10.697 1.00 81.88 105 SER A O 1
ATOM 827 N N . LEU A 1 106 ? 13.605 8.899 12.062 1.00 79.50 106 LEU A N 1
ATOM 828 C CA . LEU A 1 106 ? 14.440 9.024 13.264 1.00 79.50 106 LEU A CA 1
ATOM 829 C C . LEU A 1 106 ? 15.122 7.695 13.645 1.00 79.50 106 LEU A C 1
ATOM 831 O O . LEU A 1 106 ? 16.191 7.707 14.247 1.00 79.50 106 LEU A O 1
ATOM 835 N N . ASP A 1 107 ? 14.500 6.575 13.270 1.00 78.31 107 ASP A N 1
ATOM 836 C CA . ASP A 1 107 ? 14.931 5.216 13.596 1.00 78.31 107 ASP A CA 1
ATOM 837 C C . ASP A 1 107 ? 15.767 4.569 12.470 1.00 78.31 107 ASP A C 1
ATOM 839 O O . ASP A 1 107 ? 16.278 3.464 12.649 1.00 78.31 107 ASP A O 1
ATOM 843 N N . GLY A 1 108 ? 15.940 5.247 11.324 1.00 65.44 108 GLY A N 1
ATOM 844 C CA . GLY A 1 108 ? 16.788 4.787 10.218 1.00 65.44 108 GLY A CA 1
ATOM 845 C C . GLY A 1 108 ? 16.193 4.927 8.811 1.00 65.44 108 GLY A C 1
ATOM 846 O O . GLY A 1 108 ? 15.185 5.619 8.606 1.00 65.44 108 GLY A O 1
ATOM 847 N N . LEU A 1 109 ? 16.875 4.261 7.869 1.00 45.88 109 LEU A N 1
ATOM 848 C CA . LEU A 1 109 ? 16.589 4.116 6.433 1.00 45.88 109 LEU A CA 1
ATOM 849 C C . LEU A 1 109 ? 16.188 2.665 6.136 1.00 45.88 109 LEU A C 1
ATOM 851 O O . LEU A 1 109 ? 16.876 1.765 6.673 1.00 45.88 109 LEU A O 1
#

InterPro domains:
  IPR041577 Reverse transcriptase/retrotransposon-derived protein, RNase H-like domain [PF17919] (68-108)
  IPR043128 Reverse transcriptase/Diguanylate cyclase domain [G3DSA:3.30.70.270] (5-97)
  IPR043502 DNA/RNA polymerase superfamily [SSF56672] (9-105)

Foldseek 3Di:
DPPVVQWDDLVVLVVVVVVLVVLVVLFPPLCVLCVLSVVVNVQDDDQDCPPPRDRDDIDGDGTDSVSCDVSNVVSVVVSVVRVVVRPPPDPDDPVDDDDDDDDADPVGD

Secondary structure (DSSP, 8-state):
--TTSSSPPHHHHHHHHHHHHHTTTTSTTHHHHTHHHHHHH-------B-TTS-B---PPPPPPGGG--HHHHHHHHHHHHHHHHHS--PPP-TTS--------BTTB-

Organism: Cirrhinus mrigala (NCBI:txid683832)

pLDDT: mean 75.95, std 12.81, range [45.41, 93.62]

Radius of gyration: 18.39 Å; chains: 1; bounding box: 48×39×44 Å